Protein AF-A0A3M6QY81-F1 (afdb_monomer)

Radius of gyration: 19.99 Å; Cα contacts (8 Å, |Δi|>4): 205; chains: 1; bounding box: 38×63×54 Å

Foldseek 3Di:
DDDDDDDDDDDDDPDPFDQPVNVVPPPDDDDDDDDDDDDDDDPDPPDVQQFAFQKDWPAKADVVGGLVVDDDPFFQFDKGWIWIWMAGPVRPDIFIWIQIEGEPNNVVVVVVVDPDDPRQQYTYDRTDDSVVSVVVLVVLSVVLSPDRDHNVVSVVSVCNRTPGPPPPDD

Secondary structure (DSSP, 8-state):
-------------S----BTTGGG-TT-----------------------PPPPEEEEEEEETTEETTT---SSTTS-EEEEEEEEEETTSS-EEEEEEEEEEHHHHHHHHHH-S----TTEEEESS--HHHHHHHHHHHHHHHHTS---HHHHHHHHTTTSEETT----

Sequence (170 aa):
MDKCGWRESISTSNIKAKYASDFQSDRFTSKFSNPQPKNRGHHLQRAHGDKMKSLIIESISFGADDLSEFHPEINDNFFVSFDVIISTKDGHMSSFYQATFCTVNWLTSELKNINSLFLSRVIVVDFFDAELIKDEIKSIVNKINSYELSTKESFRSLSKFLTWEFDDLI

Mean predicted aligned error: 14.01 Å

Organism: NCBI:txid1550736

pLDDT: mean 72.16, std 24.23, range [27.83, 96.44]

Nearest PDB structures (foldseek):
  5yfg-assembly1_A  TM=4.139E-01  e=2.959E+00  Homo sapiens
  6ey4-assembly1_A-2  TM=2.899E-01  e=3.813E+00  Flavobacterium johnsoniae
  6u9i-assembly1_A  TM=3.031E-01  e=3.359E+00  Penicillium brevicompactum
  3grd-assembly1_B  TM=2.578E-01  e=8.164E+00  Bacillus cereus ATCC 10987

Structure (mmCIF, N/CA/C/O backbone):
data_AF-A0A3M6QY81-F1
#
_entry.id   AF-A0A3M6QY81-F1
#
loop_
_atom_site.group_PDB
_atom_site.id
_atom_site.type_symbol
_atom_site.label_atom_id
_atom_site.label_alt_id
_atom_site.label_comp_id
_atom_site.label_asym_id
_atom_site.label_entity_id
_atom_site.label_seq_id
_atom_site.pdbx_PDB_ins_code
_atom_site.Cartn_x
_atom_site.Cartn_y
_atom_site.Cartn_z
_atom_site.occupancy
_atom_site.B_iso_or_equiv
_atom_site.auth_seq_id
_atom_site.auth_comp_id
_atom_site.auth_asym_id
_atom_site.auth_atom_id
_atom_site.pdbx_PDB_model_num
ATOM 1 N N . MET A 1 1 ? -5.222 -46.338 0.710 1.00 37.53 1 MET A N 1
ATOM 2 C CA . MET A 1 1 ? -4.088 -45.641 0.063 1.00 37.53 1 MET A CA 1
ATOM 3 C C . MET A 1 1 ? -4.682 -44.520 -0.757 1.00 37.53 1 MET A C 1
ATOM 5 O O . MET A 1 1 ? -5.042 -44.708 -1.913 1.00 37.53 1 MET A O 1
ATOM 9 N N . ASP A 1 2 ? -4.879 -43.400 -0.075 1.00 33.06 2 ASP A N 1
ATOM 10 C CA . ASP A 1 2 ? -5.555 -42.206 -0.557 1.00 33.06 2 ASP A CA 1
ATOM 11 C C . ASP A 1 2 ? -4.628 -41.388 -1.456 1.00 33.06 2 ASP A C 1
ATOM 13 O O . ASP A 1 2 ? -3.477 -41.125 -1.108 1.00 33.06 2 ASP A O 1
ATOM 17 N N . LYS A 1 3 ? -5.134 -40.965 -2.615 1.00 34.06 3 LYS A N 1
ATOM 18 C CA . LYS A 1 3 ? -4.548 -39.873 -3.393 1.00 34.06 3 LYS A CA 1
ATOM 19 C C . LYS A 1 3 ? -5.564 -38.740 -3.414 1.00 34.06 3 LYS A C 1
ATOM 21 O O . LYS A 1 3 ? -6.516 -38.767 -4.188 1.00 34.06 3 LYS A O 1
ATOM 26 N N . CYS A 1 4 ? -5.363 -37.775 -2.520 1.00 31.86 4 CYS A N 1
ATOM 27 C CA . CYS A 1 4 ? -6.083 -36.510 -2.496 1.00 31.86 4 CYS A CA 1
ATOM 28 C C . CYS A 1 4 ? -5.884 -35.780 -3.829 1.00 31.86 4 CYS A C 1
ATOM 30 O O . CYS A 1 4 ? -4.787 -35.314 -4.134 1.00 31.86 4 CYS A O 1
ATOM 32 N N . GLY A 1 5 ? -6.952 -35.692 -4.619 1.00 29.34 5 GLY A N 1
ATOM 33 C CA . GLY A 1 5 ? -7.053 -34.784 -5.751 1.00 29.34 5 GLY A CA 1
ATOM 34 C C . GLY A 1 5 ? -7.557 -33.431 -5.270 1.00 29.34 5 GLY A C 1
ATOM 35 O O . GLY A 1 5 ? -8.757 -33.253 -5.092 1.00 29.34 5 GLY A O 1
ATOM 36 N N . TRP A 1 6 ? -6.650 -32.475 -5.087 1.00 27.83 6 TRP A N 1
ATOM 37 C CA . TRP A 1 6 ? -7.017 -31.065 -5.014 1.00 27.83 6 TRP A CA 1
ATOM 38 C C . TRP A 1 6 ? -7.123 -30.535 -6.447 1.00 27.83 6 TRP A C 1
ATOM 40 O O . TRP A 1 6 ? -6.121 -30.254 -7.101 1.00 27.83 6 TRP A O 1
ATOM 50 N N . ARG A 1 7 ? -8.355 -30.469 -6.964 1.00 32.09 7 ARG A N 1
ATOM 51 C CA . ARG A 1 7 ? -8.721 -29.548 -8.044 1.00 32.09 7 ARG A CA 1
ATOM 52 C C . ARG A 1 7 ? -9.083 -28.229 -7.378 1.00 32.09 7 ARG A C 1
ATOM 54 O O . ARG A 1 7 ? -10.174 -28.116 -6.831 1.00 32.09 7 ARG A O 1
ATOM 61 N N . GLU A 1 8 ? -8.198 -27.245 -7.447 1.00 33.06 8 GLU A N 1
ATOM 62 C CA . GLU A 1 8 ? -8.614 -25.856 -7.288 1.00 33.06 8 GLU A CA 1
ATOM 63 C C . GLU A 1 8 ? -9.012 -25.324 -8.663 1.00 33.06 8 GLU A C 1
ATOM 65 O O . GLU A 1 8 ? -8.239 -25.294 -9.621 1.00 33.06 8 GLU A O 1
ATOM 70 N N . SER A 1 9 ? -10.292 -24.991 -8.759 1.00 28.30 9 SER A N 1
ATOM 71 C CA . SER A 1 9 ? -10.899 -24.196 -9.811 1.00 28.30 9 SER A CA 1
ATOM 72 C C . SER A 1 9 ? -10.141 -22.878 -9.971 1.00 28.30 9 SER A C 1
ATOM 74 O O . SER A 1 9 ? -10.123 -22.052 -9.061 1.00 28.30 9 SER A O 1
ATOM 76 N N . ILE A 1 10 ? -9.538 -22.688 -11.142 1.00 31.41 10 ILE A N 1
ATOM 77 C CA . ILE A 1 10 ? -8.938 -21.426 -11.569 1.00 31.41 10 ILE A CA 1
ATOM 78 C C . ILE A 1 10 ? -10.075 -20.415 -11.746 1.00 31.41 10 ILE A C 1
ATOM 80 O O . ILE A 1 10 ? -10.814 -20.469 -12.727 1.00 31.41 10 ILE A O 1
ATOM 84 N N . SER A 1 11 ? -10.221 -19.515 -10.777 1.00 30.31 11 SER A N 1
ATOM 85 C CA . SER A 1 11 ? -10.906 -18.241 -10.975 1.00 30.31 11 SER A CA 1
ATOM 86 C C . SER A 1 11 ? -9.889 -17.259 -11.547 1.00 30.31 11 SER A C 1
ATOM 88 O O . SER A 1 11 ? -8.843 -17.011 -10.949 1.00 30.31 11 SER A O 1
ATOM 90 N N . THR A 1 12 ? -10.171 -16.744 -12.737 1.00 36.53 12 THR A N 1
ATOM 91 C CA . THR A 1 12 ? -9.401 -15.705 -13.420 1.00 36.53 12 THR A CA 1
ATOM 92 C C . THR A 1 12 ? -9.544 -14.375 -12.680 1.00 36.53 12 THR A C 1
ATOM 94 O O . THR A 1 12 ? -10.549 -13.685 -12.832 1.00 36.53 12 THR A O 1
ATOM 97 N N . SER A 1 13 ? -8.537 -14.002 -11.897 1.00 34.56 13 SER A N 1
ATOM 98 C CA . SER A 1 13 ? -8.347 -12.635 -11.405 1.00 34.56 13 SER A CA 1
ATOM 99 C C . SER A 1 13 ? -6.871 -12.272 -11.568 1.00 34.56 13 SER A C 1
ATOM 101 O O . SER A 1 13 ? -5.999 -12.962 -11.045 1.00 34.56 13 SER A O 1
ATOM 103 N N . ASN A 1 14 ? -6.608 -11.233 -12.363 1.00 37.94 14 ASN A N 1
ATOM 104 C CA . ASN A 1 14 ? -5.323 -10.858 -12.970 1.00 37.94 14 ASN A CA 1
ATOM 105 C C . ASN A 1 14 ? -4.243 -10.328 -12.004 1.00 37.94 14 ASN A C 1
ATOM 107 O O . ASN A 1 14 ? -3.430 -9.508 -12.404 1.00 37.94 14 ASN A O 1
ATOM 111 N N . ILE A 1 15 ? -4.195 -10.765 -10.745 1.00 39.44 15 ILE A N 1
ATOM 112 C CA . ILE A 1 15 ? -3.171 -10.313 -9.796 1.00 39.44 15 ILE A CA 1
ATOM 113 C C . ILE A 1 15 ? -2.682 -11.509 -8.979 1.00 39.44 15 ILE A C 1
ATOM 115 O O . ILE A 1 15 ? -3.424 -12.105 -8.199 1.00 39.44 15 ILE A O 1
ATOM 119 N N . LYS A 1 16 ? -1.403 -11.863 -9.146 1.00 45.34 16 LYS A N 1
ATOM 120 C CA . LYS A 1 16 ? -0.647 -12.586 -8.119 1.00 45.34 16 LYS A CA 1
ATOM 121 C C . LYS A 1 16 ? 0.158 -11.539 -7.364 1.00 45.34 16 LYS A C 1
ATOM 123 O O . LYS A 1 16 ? 1.325 -11.342 -7.683 1.00 45.34 16 LYS A O 1
ATOM 128 N N . ALA A 1 17 ? -0.461 -10.876 -6.390 1.00 43.44 17 ALA A N 1
ATOM 129 C CA . ALA A 1 17 ? 0.279 -10.057 -5.443 1.00 43.44 17 ALA A CA 1
ATOM 130 C C . ALA A 1 17 ? 1.288 -10.987 -4.757 1.00 43.44 17 ALA A C 1
ATOM 132 O O . ALA A 1 17 ? 0.920 -11.916 -4.034 1.00 43.44 17 ALA A O 1
A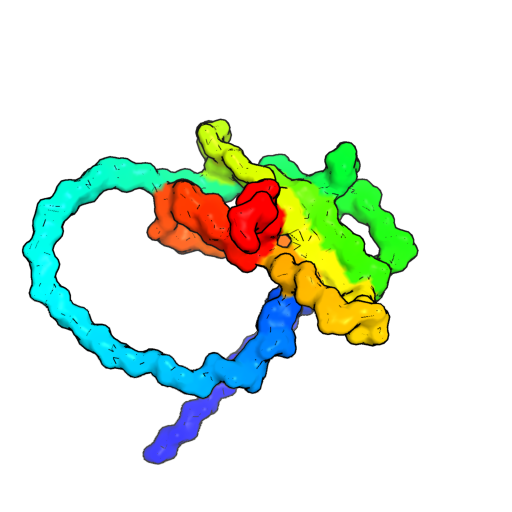TOM 133 N N . LYS A 1 18 ? 2.562 -10.815 -5.097 1.00 51.38 18 LYS A N 1
ATOM 134 C CA . LYS A 1 18 ? 3.683 -11.535 -4.503 1.00 51.38 18 LYS A CA 1
ATOM 135 C C . LYS A 1 18 ? 4.571 -10.490 -3.864 1.00 51.38 18 LYS A C 1
ATOM 137 O O . LYS A 1 18 ? 5.007 -9.562 -4.545 1.00 51.38 18 LYS A O 1
ATOM 142 N N . TYR A 1 19 ? 4.845 -10.643 -2.576 1.00 52.38 19 TYR A N 1
ATOM 143 C CA . TYR A 1 19 ? 5.823 -9.791 -1.917 1.00 52.38 19 TYR A CA 1
ATOM 144 C C . TYR A 1 19 ? 7.209 -10.144 -2.457 1.00 52.38 19 TYR A C 1
ATOM 146 O O . TYR A 1 19 ? 7.515 -11.318 -2.680 1.00 52.38 19 TYR A O 1
ATOM 154 N N . ALA A 1 20 ? 8.074 -9.148 -2.653 1.00 51.12 20 ALA A N 1
ATOM 155 C CA . ALA A 1 20 ? 9.450 -9.399 -3.091 1.00 51.12 20 ALA A CA 1
ATOM 156 C C . ALA A 1 20 ? 10.205 -10.360 -2.141 1.00 51.12 20 ALA A C 1
ATOM 158 O O . ALA A 1 20 ? 11.050 -11.138 -2.584 1.00 51.12 20 ALA A O 1
ATOM 159 N N . SER A 1 21 ? 9.840 -10.385 -0.851 1.00 45.94 21 SER A N 1
ATOM 160 C CA . SER A 1 21 ? 10.337 -11.359 0.130 1.00 45.94 21 SER A CA 1
ATOM 161 C C . SER A 1 21 ? 9.964 -12.808 -0.197 1.00 45.94 21 SER A C 1
ATOM 163 O O . SER A 1 21 ? 10.744 -13.721 0.075 1.00 45.94 21 SER A O 1
ATOM 165 N N . ASP A 1 22 ? 8.801 -13.041 -0.807 1.00 43.12 22 ASP A N 1
ATOM 166 C CA . ASP A 1 22 ? 8.317 -14.390 -1.115 1.00 43.12 22 ASP A CA 1
ATOM 167 C C . ASP A 1 22 ? 9.120 -15.022 -2.257 1.00 43.12 22 ASP A C 1
ATOM 169 O O . ASP A 1 22 ? 9.316 -16.238 -2.268 1.00 43.12 22 ASP A O 1
ATOM 173 N N . PHE A 1 23 ? 9.675 -14.205 -3.161 1.00 43.53 23 PHE A N 1
ATOM 174 C CA . PHE A 1 23 ? 10.591 -14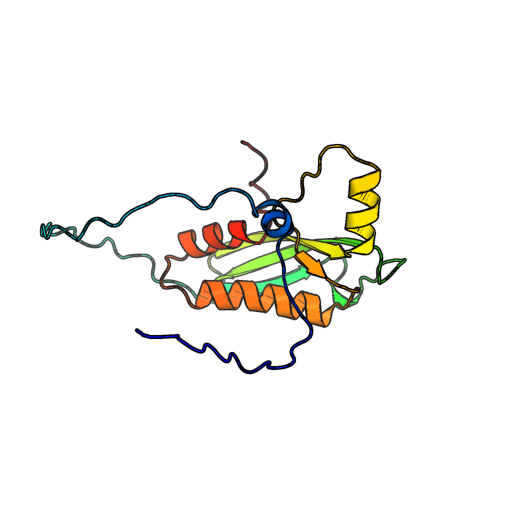.655 -4.217 1.00 43.53 23 PHE A CA 1
ATOM 175 C C . PHE A 1 23 ? 11.935 -15.174 -3.681 1.00 43.53 23 PHE A C 1
ATOM 177 O O . PHE A 1 23 ? 12.632 -15.892 -4.396 1.00 43.53 23 PHE A O 1
ATOM 184 N N . GLN A 1 24 ? 12.297 -14.860 -2.433 1.00 38.91 24 GLN A N 1
ATOM 185 C CA . GLN A 1 24 ? 13.541 -15.328 -1.811 1.00 38.91 24 GLN A CA 1
ATOM 186 C C . GLN A 1 24 ? 13.360 -16.581 -0.930 1.00 38.91 24 GLN A C 1
ATOM 188 O O . GLN A 1 24 ? 14.348 -17.127 -0.437 1.00 38.91 24 GLN A O 1
ATOM 193 N N . SER A 1 25 ? 12.128 -17.065 -0.721 1.00 37.41 25 SER A N 1
ATOM 194 C CA . SER A 1 25 ? 11.817 -17.991 0.385 1.00 37.41 25 SER A CA 1
ATOM 195 C C . SER A 1 25 ? 11.842 -19.502 0.081 1.00 37.41 25 SER A C 1
ATOM 197 O O . SER A 1 25 ? 11.623 -20.299 0.994 1.00 37.41 25 SER A O 1
ATOM 199 N N . ASP A 1 26 ? 12.231 -19.945 -1.120 1.00 35.56 26 ASP A N 1
ATOM 200 C CA . ASP A 1 26 ? 12.273 -21.376 -1.508 1.00 35.56 26 ASP A CA 1
ATOM 201 C C . ASP A 1 26 ? 13.343 -22.242 -0.781 1.00 35.56 26 ASP A C 1
ATOM 203 O O . ASP A 1 26 ? 13.713 -23.323 -1.244 1.00 35.56 26 ASP A O 1
ATOM 207 N N . ARG A 1 27 ? 13.871 -21.820 0.380 1.00 34.47 27 ARG A N 1
ATOM 208 C CA . ARG A 1 27 ? 14.932 -22.554 1.103 1.00 34.47 27 ARG A CA 1
ATOM 209 C C . ARG A 1 27 ? 14.773 -22.780 2.604 1.00 34.47 27 ARG A C 1
ATOM 211 O O . ARG A 1 27 ? 15.714 -23.293 3.203 1.00 34.47 27 ARG A O 1
ATOM 218 N N . PHE A 1 28 ? 13.624 -22.522 3.228 1.00 33.34 28 PHE A N 1
ATOM 219 C CA . PHE A 1 28 ? 13.458 -22.855 4.654 1.00 33.34 28 PHE A CA 1
ATOM 220 C C . PHE A 1 28 ? 12.074 -23.420 4.999 1.00 33.34 28 PHE A C 1
ATOM 222 O O . PHE A 1 28 ? 11.263 -22.791 5.667 1.00 33.34 28 PHE A O 1
ATOM 229 N N . THR A 1 29 ? 11.833 -24.681 4.632 1.00 35.81 29 THR A N 1
ATOM 230 C CA . THR A 1 29 ? 10.801 -25.505 5.282 1.00 35.81 29 THR A CA 1
ATOM 231 C C . THR A 1 29 ? 11.456 -26.676 5.997 1.00 35.81 29 THR A C 1
ATOM 233 O O . THR A 1 29 ? 11.757 -27.705 5.396 1.00 35.81 29 THR A O 1
ATOM 236 N N . SER A 1 30 ? 11.678 -26.546 7.303 1.00 32.50 30 SER A N 1
ATOM 237 C CA . SER A 1 30 ? 11.905 -27.704 8.165 1.00 32.50 30 SER A CA 1
ATOM 238 C C . SER A 1 30 ? 11.721 -27.321 9.631 1.00 32.50 30 SER A C 1
ATOM 240 O O . SER A 1 30 ? 12.569 -26.644 10.205 1.00 32.50 30 SER A O 1
ATOM 242 N N . LYS A 1 31 ? 10.676 -27.918 10.219 1.00 36.62 31 LYS A N 1
ATOM 243 C CA . LYS A 1 31 ? 10.441 -28.158 11.651 1.00 36.62 31 LYS A CA 1
ATOM 244 C C . LYS A 1 31 ? 9.902 -26.979 12.449 1.00 36.62 31 LYS A C 1
ATOM 246 O O . LYS A 1 31 ? 10.681 -26.208 12.972 1.00 36.62 31 LYS A O 1
ATOM 251 N N . PHE A 1 32 ? 8.598 -27.007 12.721 1.00 31.75 32 PHE A N 1
ATOM 252 C CA . PHE A 1 32 ? 8.125 -26.947 14.105 1.00 31.75 32 PHE A CA 1
ATOM 253 C C . PHE A 1 32 ? 6.901 -27.853 14.272 1.00 31.75 32 PHE A C 1
ATOM 255 O O . PHE A 1 32 ? 5.845 -27.657 13.681 1.00 31.75 32 PHE A O 1
ATOM 262 N N . SER A 1 33 ? 7.109 -28.910 15.047 1.00 33.06 33 SER A N 1
ATOM 263 C CA . SER A 1 33 ? 6.116 -29.861 15.529 1.00 33.06 33 SER A CA 1
ATOM 264 C C . SER A 1 33 ? 5.263 -29.248 16.645 1.00 33.06 33 SER A C 1
ATOM 266 O O . SER A 1 33 ? 5.795 -28.616 17.556 1.00 33.06 33 SER A O 1
ATOM 268 N N . ASN A 1 34 ? 3.952 -29.497 16.583 1.00 35.09 34 ASN A N 1
ATOM 269 C CA . ASN A 1 34 ? 2.946 -29.195 17.609 1.00 35.09 34 ASN A CA 1
ATOM 270 C C . ASN A 1 34 ? 3.352 -29.635 19.028 1.00 35.09 34 ASN A C 1
ATOM 272 O O . ASN A 1 34 ? 3.794 -30.773 19.208 1.00 35.09 34 ASN A O 1
ATOM 276 N N . PRO A 1 35 ? 2.978 -28.846 20.049 1.00 33.72 35 PRO A N 1
ATOM 277 C CA . PRO A 1 35 ? 2.528 -29.402 21.318 1.00 33.72 35 PRO A CA 1
ATOM 278 C C . PRO A 1 35 ? 1.065 -29.032 21.618 1.00 33.72 35 PRO A C 1
ATOM 280 O O . PRO A 1 35 ? 0.631 -27.897 21.447 1.00 33.72 35 PRO A O 1
ATOM 283 N N . GLN A 1 36 ? 0.315 -30.026 22.099 1.00 36.88 36 GLN A N 1
ATOM 284 C CA . GLN A 1 36 ? -1.066 -29.919 22.580 1.00 36.88 36 GLN A CA 1
ATOM 285 C C . GLN A 1 36 ? -1.239 -28.977 23.793 1.00 36.88 36 GLN A C 1
ATOM 287 O O . GLN A 1 36 ? -0.283 -28.761 24.545 1.00 36.88 36 GLN A O 1
ATOM 292 N N . PRO A 1 37 ? -2.459 -28.453 24.041 1.00 36.78 37 PRO A N 1
ATOM 293 C CA . PRO A 1 37 ? -2.691 -27.423 25.047 1.00 36.78 37 PRO A CA 1
ATOM 294 C C . PRO A 1 37 ? -2.776 -28.008 26.465 1.00 36.78 37 PRO A C 1
ATOM 296 O O . PRO A 1 37 ? -3.526 -28.947 26.729 1.00 36.78 37 PRO A O 1
ATOM 299 N N . LYS A 1 38 ? -2.047 -27.407 27.414 1.00 35.69 38 LYS A N 1
ATOM 300 C CA . LYS A 1 38 ? -2.251 -27.627 28.853 1.00 35.69 38 LYS A CA 1
ATOM 301 C C . LYS A 1 38 ? -3.200 -26.562 29.404 1.00 35.69 38 LYS A C 1
ATOM 303 O O . LYS A 1 38 ? -2.845 -25.391 29.489 1.00 35.69 38 LYS A O 1
ATOM 308 N N . ASN A 1 39 ? -4.380 -27.007 29.829 1.00 45.03 39 ASN A N 1
ATOM 309 C CA . ASN A 1 39 ? -5.320 -26.250 30.654 1.00 45.03 39 ASN A CA 1
ATOM 310 C C . ASN A 1 39 ? -4.660 -25.799 31.967 1.00 45.03 39 ASN A C 1
ATOM 312 O O . ASN A 1 39 ? -4.324 -26.639 32.803 1.00 45.03 39 ASN A O 1
ATOM 316 N N . ARG A 1 40 ? -4.558 -24.484 32.189 1.00 39.25 40 ARG A N 1
ATOM 317 C CA . ARG A 1 40 ? -4.517 -23.883 33.532 1.00 39.25 40 ARG A CA 1
ATOM 318 C C . ARG A 1 40 ? -5.306 -22.582 33.525 1.00 39.25 40 ARG A C 1
ATOM 320 O O . ARG A 1 40 ? -4.916 -21.610 32.888 1.00 39.25 40 ARG A O 1
ATOM 327 N N . GLY A 1 41 ? -6.427 -22.600 34.240 1.00 44.56 41 GLY A N 1
ATOM 328 C CA . GLY A 1 41 ? -7.200 -21.411 34.546 1.00 44.56 41 GLY A CA 1
ATOM 329 C C . GLY A 1 41 ? -6.391 -20.479 35.439 1.00 44.56 41 GLY A C 1
ATOM 330 O O . GLY A 1 41 ? -6.010 -20.847 36.545 1.00 44.56 41 GLY A O 1
ATOM 331 N N . HIS A 1 42 ? -6.169 -19.264 34.952 1.00 37.47 42 HIS A N 1
ATOM 332 C CA . HIS A 1 42 ? -5.895 -18.108 35.785 1.00 37.47 42 HIS A CA 1
ATOM 333 C C . HIS A 1 42 ? -6.868 -17.011 35.376 1.00 37.47 42 HIS A C 1
ATOM 335 O O . HIS A 1 42 ? -6.952 -16.609 34.216 1.00 37.47 42 HIS A O 1
ATOM 341 N N . HIS A 1 43 ? -7.642 -16.582 36.364 1.00 45.00 43 HIS A N 1
ATOM 342 C CA . HIS A 1 43 ? -8.576 -15.478 36.309 1.00 45.00 43 HIS A CA 1
ATOM 343 C C . HIS A 1 43 ? -7.769 -14.177 36.191 1.00 45.00 43 HIS A C 1
ATOM 345 O O . HIS A 1 43 ? -7.460 -13.525 37.182 1.00 45.00 43 HIS A O 1
ATOM 351 N N . LEU A 1 44 ? -7.351 -13.842 34.970 1.00 43.50 44 LEU A N 1
ATOM 352 C CA . LEU A 1 44 ? -6.897 -12.501 34.634 1.00 43.50 44 LEU A CA 1
ATOM 353 C C . LEU A 1 44 ? -8.144 -11.708 34.267 1.00 43.50 44 LEU A C 1
ATOM 355 O O . LEU A 1 44 ? -8.800 -11.991 33.263 1.00 43.50 44 LEU A O 1
ATOM 359 N N . GLN A 1 45 ? -8.481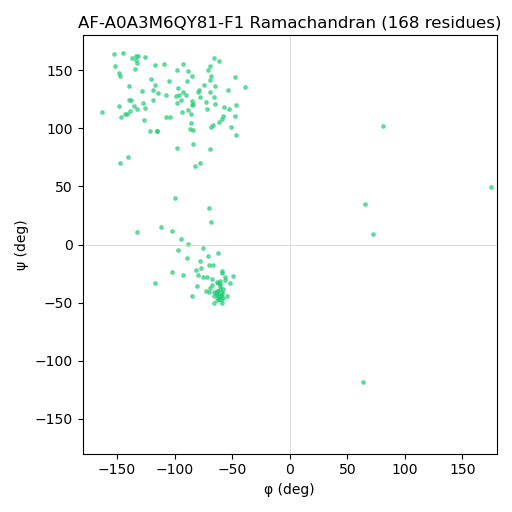 -10.738 35.115 1.00 37.78 45 GLN A N 1
ATOM 360 C CA . GLN A 1 45 ? -9.371 -9.649 34.745 1.00 37.78 45 GLN A CA 1
ATOM 361 C C . GLN A 1 45 ? -8.873 -9.115 33.402 1.00 37.78 45 GLN A C 1
ATOM 363 O O . GLN A 1 45 ? -7.771 -8.574 33.312 1.00 37.78 45 GLN A O 1
ATOM 368 N N . ARG A 1 46 ? -9.648 -9.340 32.336 1.00 41.97 46 ARG A N 1
ATOM 369 C CA . ARG A 1 46 ? -9.405 -8.672 31.064 1.00 41.97 46 ARG A CA 1
ATOM 370 C C . ARG A 1 46 ? -9.568 -7.190 31.373 1.00 41.97 46 ARG A C 1
ATOM 372 O O . ARG A 1 46 ? -10.691 -6.733 31.584 1.00 41.97 46 ARG A O 1
ATOM 379 N N . ALA A 1 47 ? -8.445 -6.469 31.443 1.00 46.00 47 ALA A N 1
ATOM 380 C CA . ALA A 1 47 ? -8.424 -5.029 31.230 1.00 46.00 47 ALA A CA 1
ATOM 381 C C . ALA A 1 47 ? -9.402 -4.744 30.091 1.00 46.00 47 ALA A C 1
ATOM 383 O O . ALA A 1 47 ? -9.425 -5.540 29.150 1.00 46.00 47 ALA A O 1
ATOM 384 N N . HIS A 1 48 ? -10.246 -3.714 30.216 1.00 43.50 48 HIS A N 1
ATOM 385 C CA . HIS A 1 48 ? -11.130 -3.261 29.142 1.00 43.50 48 HIS A CA 1
ATOM 386 C C . HIS A 1 48 ? -10.308 -3.178 27.858 1.00 43.50 48 HIS A C 1
ATOM 388 O O . HIS A 1 48 ? -9.555 -2.233 27.645 1.00 43.50 48 HIS A O 1
ATOM 394 N N . GLY A 1 49 ? -10.355 -4.267 27.093 1.00 51.19 49 GLY A N 1
ATOM 395 C CA . GLY A 1 49 ? -9.501 -4.473 25.949 1.00 51.19 49 GLY A CA 1
ATOM 396 C C . GLY A 1 49 ? -10.033 -3.506 24.938 1.00 51.19 49 GLY A C 1
ATOM 397 O O . GLY A 1 49 ? -11.215 -3.597 24.608 1.00 51.19 49 GLY A O 1
ATOM 398 N N . ASP A 1 50 ? -9.196 -2.550 24.560 1.00 65.50 50 ASP A N 1
ATOM 399 C CA . ASP A 1 50 ? -9.526 -1.519 23.597 1.00 65.50 50 ASP A CA 1
ATOM 400 C C . ASP A 1 50 ? -10.099 -2.224 22.367 1.00 65.50 50 ASP A C 1
ATOM 402 O O . ASP A 1 50 ? -9.390 -2.928 21.638 1.00 65.50 50 ASP A O 1
ATOM 406 N N . LYS A 1 51 ? -11.431 -2.197 22.257 1.00 67.25 51 LYS A N 1
ATOM 407 C CA . LYS A 1 51 ? -12.148 -3.018 21.290 1.00 67.25 51 LYS A CA 1
ATOM 408 C C . LYS A 1 51 ? -11.726 -2.515 19.923 1.00 67.25 51 LYS A C 1
ATOM 410 O O . LYS A 1 51 ? -11.646 -1.304 19.725 1.00 67.25 51 LYS A O 1
ATOM 415 N N . MET A 1 52 ? -11.451 -3.442 19.010 1.00 70.56 52 MET A N 1
ATOM 416 C CA . MET A 1 52 ? -11.030 -3.104 17.660 1.00 70.56 52 MET A CA 1
ATOM 417 C C . MET A 1 52 ? -11.923 -2.014 17.072 1.00 70.56 52 MET A C 1
ATOM 419 O O . MET A 1 52 ? -13.139 -2.190 16.938 1.00 70.56 52 MET A O 1
ATOM 423 N N . LYS A 1 53 ? -11.307 -0.892 16.717 1.00 80.94 53 LYS A N 1
ATOM 424 C CA . LYS A 1 53 ? -11.948 0.133 15.907 1.00 80.94 53 LYS A CA 1
ATOM 425 C C . LYS A 1 53 ? -11.651 -0.191 14.450 1.00 80.94 53 LYS A C 1
ATOM 427 O O . LYS A 1 53 ? -10.498 -0.410 14.096 1.00 80.94 53 LYS A O 1
ATOM 432 N N . SER A 1 54 ? -12.693 -0.233 13.622 1.00 91.00 54 SER A N 1
ATOM 433 C CA . SER A 1 54 ? -12.541 -0.421 12.175 1.00 91.00 54 SER A CA 1
ATOM 434 C C . SER A 1 54 ? -11.581 0.627 11.626 1.00 91.00 54 SER A C 1
ATOM 436 O O . SER A 1 54 ? -11.740 1.806 11.936 1.00 91.00 54 SER A O 1
ATOM 438 N N . LEU A 1 55 ? -10.629 0.208 10.803 1.00 95.50 55 LEU A N 1
ATOM 439 C CA . LEU A 1 55 ? -9.709 1.098 10.108 1.00 95.50 55 LEU A CA 1
ATOM 440 C C . LEU A 1 55 ? -10.291 1.540 8.763 1.00 95.50 55 LEU A C 1
ATOM 442 O O . LEU A 1 55 ? -11.040 0.786 8.133 1.00 95.50 55 LEU A O 1
ATOM 446 N N . ILE A 1 56 ? -9.936 2.745 8.334 1.00 96.12 56 ILE A N 1
ATOM 447 C CA . ILE A 1 56 ? -10.270 3.340 7.040 1.00 96.12 56 ILE A CA 1
ATOM 448 C C . ILE A 1 56 ? -9.025 3.995 6.441 1.00 96.12 56 ILE A C 1
ATOM 450 O O . ILE A 1 56 ? -8.148 4.449 7.173 1.00 96.12 56 ILE A O 1
ATOM 454 N N . ILE A 1 57 ? -8.958 4.042 5.114 1.00 96.44 57 ILE A N 1
ATOM 455 C CA . ILE A 1 57 ? -7.950 4.825 4.394 1.00 96.44 57 ILE A CA 1
ATOM 456 C C . ILE A 1 57 ? -8.482 6.253 4.299 1.00 96.44 57 ILE A C 1
ATOM 458 O O . ILE A 1 57 ? -9.571 6.455 3.762 1.00 96.44 57 ILE A O 1
ATOM 462 N N . GLU A 1 58 ? -7.742 7.216 4.837 1.00 94.69 58 GLU A N 1
ATOM 463 C CA . GLU A 1 58 ? -8.083 8.638 4.736 1.00 94.69 58 GLU A CA 1
ATOM 464 C C . GLU A 1 58 ? -7.566 9.244 3.435 1.00 94.69 58 GLU A C 1
ATOM 466 O O . GLU A 1 58 ? -8.304 9.954 2.755 1.00 94.69 58 GLU A O 1
ATOM 471 N N . SER A 1 59 ? -6.322 8.934 3.067 1.00 94.06 59 SER A N 1
ATOM 472 C CA . SER A 1 59 ? -5.705 9.433 1.840 1.00 94.06 59 SER A CA 1
ATOM 473 C C . SER A 1 59 ? -4.657 8.468 1.293 1.00 94.06 59 SER A C 1
ATOM 475 O O . SER A 1 59 ? -4.059 7.684 2.036 1.00 94.06 59 SER A O 1
ATOM 477 N N . ILE A 1 60 ? -4.454 8.547 -0.024 1.00 94.44 60 ILE A N 1
ATOM 478 C CA . ILE A 1 60 ? -3.322 7.954 -0.738 1.00 94.44 60 ILE A CA 1
ATOM 479 C C . ILE A 1 60 ? -2.770 9.037 -1.668 1.00 94.44 60 ILE A C 1
ATOM 481 O O . ILE A 1 60 ? -3.484 9.481 -2.566 1.00 94.44 60 ILE A O 1
ATOM 485 N N . SER A 1 61 ? -1.531 9.465 -1.456 1.00 92.50 61 SER A N 1
ATOM 486 C CA . SER A 1 61 ? -0.934 10.596 -2.176 1.00 92.50 61 SER A CA 1
ATOM 487 C C . SER A 1 61 ? 0.504 10.322 -2.603 1.00 92.50 61 SER A C 1
ATOM 489 O O . SER A 1 61 ? 1.180 9.442 -2.069 1.00 92.50 61 SER A O 1
ATOM 491 N N . PHE A 1 62 ? 0.981 11.092 -3.576 1.00 86.25 62 PHE A N 1
ATOM 492 C CA . PHE A 1 62 ? 2.380 11.147 -3.981 1.00 86.25 62 PHE A CA 1
ATOM 493 C C . PHE A 1 62 ? 2.882 12.584 -3.826 1.00 86.25 62 PHE A C 1
ATOM 495 O O . PHE A 1 62 ? 2.640 13.437 -4.679 1.00 86.25 62 PHE A O 1
ATOM 502 N N . GLY A 1 63 ? 3.550 12.886 -2.710 1.00 80.81 63 GLY A N 1
ATOM 503 C CA . GLY A 1 63 ? 3.892 14.270 -2.385 1.00 80.81 63 GLY A CA 1
ATOM 504 C C . GLY A 1 63 ? 2.632 15.116 -2.176 1.00 80.81 63 GLY A C 1
ATOM 505 O O . GLY A 1 63 ? 1.860 14.850 -1.259 1.00 80.81 63 GLY A O 1
ATOM 506 N N . ALA A 1 64 ? 2.437 16.145 -3.005 1.00 75.94 64 ALA A N 1
ATOM 507 C CA . ALA A 1 64 ? 1.254 17.010 -2.939 1.00 75.94 64 ALA A CA 1
ATOM 508 C C . ALA A 1 64 ? 0.072 16.508 -3.790 1.00 75.94 64 ALA A C 1
ATOM 510 O O . ALA A 1 64 ? -1.032 17.032 -3.639 1.00 75.94 64 ALA A O 1
ATOM 511 N N . ASP A 1 65 ? 0.300 15.515 -4.652 1.00 81.94 65 ASP A N 1
ATOM 512 C CA . ASP A 1 65 ? -0.664 15.082 -5.662 1.00 81.94 65 ASP A CA 1
ATOM 513 C C . ASP A 1 65 ? -1.456 13.854 -5.185 1.00 81.94 65 ASP A C 1
ATOM 515 O O . ASP A 1 65 ? -0.959 13.017 -4.418 1.00 81.94 65 ASP A O 1
ATOM 519 N N . ASP A 1 66 ? -2.698 13.719 -5.654 1.00 85.75 66 ASP A N 1
ATOM 520 C CA . ASP A 1 66 ? -3.479 12.493 -5.457 1.00 85.75 66 ASP A CA 1
ATOM 521 C C . ASP A 1 66 ? -2.904 11.355 -6.315 1.00 85.75 66 ASP A C 1
ATOM 523 O O . ASP A 1 66 ? -2.387 11.568 -7.414 1.00 85.75 66 ASP A O 1
ATOM 527 N N . LEU A 1 67 ? -3.045 10.112 -5.851 1.00 85.00 67 LEU A N 1
ATOM 528 C CA . LEU A 1 67 ? -2.631 8.930 -6.614 1.00 85.00 67 LEU A CA 1
ATOM 529 C C . LEU A 1 67 ? -3.201 8.892 -8.047 1.00 85.00 67 LEU A C 1
ATOM 531 O O . LEU A 1 67 ? -2.547 8.375 -8.946 1.00 85.00 67 LEU A O 1
ATOM 535 N N . SER A 1 68 ? -4.415 9.405 -8.266 1.00 85.12 68 SER A N 1
ATOM 536 C CA . SER A 1 68 ? -5.043 9.453 -9.596 1.00 85.12 68 SER A CA 1
ATOM 537 C C . SER A 1 68 ? -4.393 10.442 -10.564 1.00 85.12 68 SER A C 1
ATOM 539 O O . SER A 1 68 ? -4.604 10.334 -11.771 1.00 85.12 68 SER A O 1
ATOM 541 N N . GLU A 1 69 ? -3.604 11.385 -10.057 1.00 87.44 69 GLU A N 1
ATOM 542 C CA . GLU A 1 69 ? -2.904 12.383 -10.864 1.00 87.44 69 GLU A CA 1
ATOM 543 C C . GLU A 1 69 ? -1.492 11.909 -11.234 1.00 87.44 69 GLU A C 1
ATOM 545 O O . GLU A 1 69 ? -0.963 12.267 -12.291 1.00 87.44 69 GLU A O 1
ATOM 550 N N . PHE A 1 70 ? -0.906 11.027 -10.420 1.00 88.00 70 PHE A N 1
ATOM 551 C CA . PHE A 1 70 ? 0.406 10.452 -10.679 1.00 88.00 70 PHE A CA 1
ATOM 552 C C . PHE A 1 70 ? 0.390 9.487 -11.870 1.00 88.00 70 PHE A C 1
ATOM 554 O O . PHE A 1 70 ? -0.408 8.554 -11.936 1.00 88.00 70 PHE A O 1
ATOM 561 N N . HIS A 1 71 ? 1.346 9.675 -12.779 1.00 88.56 71 HIS A N 1
ATOM 562 C CA . HIS A 1 71 ? 1.621 8.762 -13.883 1.00 88.56 71 HIS A CA 1
ATOM 563 C C . HIS A 1 71 ? 3.140 8.611 -14.030 1.00 88.56 71 HIS A C 1
ATOM 565 O O . HIS A 1 71 ? 3.831 9.623 -14.190 1.00 88.56 71 HIS A O 1
ATOM 571 N N . PRO A 1 72 ? 3.691 7.387 -13.980 1.00 90.19 72 PRO A N 1
ATOM 572 C CA . PRO A 1 72 ? 5.110 7.193 -14.227 1.00 90.19 72 PRO A CA 1
ATOM 573 C C . PRO A 1 72 ? 5.434 7.454 -15.703 1.00 90.19 72 PRO A C 1
ATOM 575 O O . PRO A 1 72 ? 4.602 7.262 -16.586 1.00 90.19 72 PRO A O 1
ATOM 578 N N . GLU A 1 73 ? 6.679 7.839 -15.982 1.00 90.44 73 GLU A N 1
ATOM 579 C CA . GLU A 1 73 ? 7.150 8.055 -17.357 1.00 90.44 73 GLU A CA 1
ATOM 580 C C . GLU A 1 73 ? 7.061 6.772 -18.204 1.00 90.44 73 GLU A C 1
ATOM 582 O O . GLU A 1 73 ? 6.735 6.822 -19.390 1.00 90.44 73 GLU A O 1
ATOM 587 N N . ILE A 1 74 ? 7.312 5.612 -17.581 1.00 91.94 74 ILE A N 1
ATOM 588 C CA . ILE A 1 74 ? 7.226 4.292 -18.211 1.00 91.94 74 ILE A CA 1
ATOM 589 C C . ILE A 1 74 ? 6.307 3.391 -17.374 1.00 91.94 74 ILE A C 1
ATOM 591 O O . ILE A 1 74 ? 6.681 2.919 -16.299 1.00 91.94 74 ILE A O 1
ATOM 595 N N . ASN A 1 75 ? 5.100 3.130 -17.881 1.00 89.69 75 ASN A N 1
ATOM 596 C CA . ASN A 1 75 ? 4.049 2.399 -17.158 1.00 89.69 75 ASN A CA 1
ATOM 597 C C . ASN A 1 75 ? 4.416 0.963 -16.763 1.00 89.69 75 ASN A C 1
ATOM 599 O O . ASN A 1 75 ? 3.930 0.479 -15.745 1.00 89.69 75 ASN A O 1
ATOM 603 N N . ASP A 1 76 ? 5.236 0.268 -17.546 1.00 92.19 76 ASP A N 1
ATOM 604 C CA . ASP A 1 76 ? 5.657 -1.113 -17.291 1.00 92.19 76 ASP A CA 1
ATOM 605 C C . ASP A 1 76 ? 7.080 -1.203 -16.716 1.00 92.19 76 ASP A C 1
ATOM 607 O O . ASP A 1 76 ? 7.640 -2.295 -16.647 1.00 92.19 76 ASP A O 1
ATOM 611 N N . ASN A 1 77 ? 7.673 -0.077 -16.302 1.00 93.00 77 ASN A N 1
ATOM 612 C CA . ASN A 1 77 ? 9.012 -0.022 -15.723 1.00 93.00 77 ASN A CA 1
ATOM 613 C C . ASN A 1 77 ? 9.141 1.096 -14.673 1.00 93.00 77 ASN A C 1
ATOM 615 O O . ASN A 1 77 ? 9.826 2.096 -14.892 1.00 93.00 77 ASN A O 1
ATOM 619 N N . PHE A 1 78 ? 8.484 0.931 -13.523 1.00 92.69 78 PHE A N 1
ATOM 620 C CA . PHE A 1 78 ? 8.535 1.901 -12.425 1.00 92.69 78 PHE A CA 1
ATOM 621 C C . PHE A 1 78 ? 8.809 1.271 -11.053 1.00 92.69 78 PHE A C 1
ATOM 623 O O . PHE A 1 78 ? 8.602 0.070 -10.842 1.00 92.69 78 PHE A O 1
ATOM 630 N N . PHE A 1 79 ? 9.226 2.138 -10.127 1.00 91.06 79 PHE A N 1
ATOM 631 C CA . PHE A 1 79 ? 9.275 1.947 -8.680 1.00 91.06 79 PHE A CA 1
ATOM 632 C C . PHE A 1 79 ? 8.824 3.251 -8.022 1.00 91.06 79 PHE A C 1
ATOM 634 O O . PHE A 1 79 ? 9.375 4.310 -8.319 1.00 91.06 79 PHE A O 1
ATOM 641 N N . VAL A 1 80 ? 7.804 3.189 -7.172 1.00 90.56 80 VAL A N 1
ATOM 642 C CA . VAL A 1 80 ? 7.175 4.370 -6.567 1.00 90.56 80 VAL A CA 1
ATOM 643 C C . VAL A 1 80 ? 6.667 4.037 -5.167 1.00 90.56 80 VAL A C 1
ATOM 645 O O . VAL A 1 80 ? 6.192 2.929 -4.925 1.00 90.56 80 VAL A O 1
ATOM 648 N N . SER A 1 81 ? 6.750 4.999 -4.252 1.00 91.25 81 SER A N 1
ATOM 649 C CA . SER A 1 81 ? 6.149 4.916 -2.919 1.00 91.25 81 SER A CA 1
ATOM 650 C C . SER A 1 81 ? 5.048 5.957 -2.789 1.00 91.25 81 SER A C 1
ATOM 652 O O . SER A 1 81 ? 5.284 7.123 -3.093 1.00 91.25 81 SER A O 1
ATOM 654 N N . PHE A 1 82 ? 3.875 5.537 -2.322 1.00 92.94 82 PHE A N 1
ATOM 655 C CA . PHE A 1 82 ? 2.756 6.420 -2.005 1.00 92.94 82 PHE A CA 1
ATOM 656 C C . PHE A 1 82 ? 2.608 6.582 -0.503 1.00 92.94 82 PHE A C 1
ATOM 658 O O . PHE A 1 82 ? 2.725 5.609 0.244 1.00 92.94 82 PHE A O 1
ATOM 665 N N . ASP A 1 83 ? 2.287 7.795 -0.088 1.00 93.75 83 ASP A N 1
ATOM 666 C CA . ASP A 1 83 ? 1.940 8.129 1.280 1.00 93.75 83 ASP A CA 1
ATOM 667 C C . ASP A 1 83 ? 0.500 7.684 1.541 1.00 93.75 83 ASP A C 1
ATOM 669 O O . ASP A 1 83 ? -0.417 8.022 0.791 1.00 93.75 83 ASP A O 1
ATOM 673 N N . VAL A 1 84 ? 0.294 6.898 2.593 1.00 94.88 84 VAL A N 1
ATOM 674 C CA . VAL A 1 84 ? -1.002 6.328 2.960 1.00 94.88 84 VAL A CA 1
ATOM 675 C C . VAL A 1 84 ? -1.308 6.688 4.403 1.00 94.88 84 VAL A C 1
ATOM 677 O O . VAL A 1 84 ? -0.623 6.243 5.327 1.00 94.88 84 VAL A O 1
ATOM 680 N N . ILE A 1 85 ? -2.380 7.449 4.608 1.00 94.75 85 ILE A N 1
ATOM 681 C CA . ILE A 1 85 ? -2.887 7.754 5.946 1.00 94.75 85 ILE A CA 1
ATOM 682 C C . ILE A 1 85 ? -4.033 6.796 6.254 1.00 94.75 85 ILE A C 1
ATOM 684 O O . ILE A 1 85 ? -5.026 6.723 5.524 1.00 94.75 85 ILE A O 1
ATOM 688 N N . ILE A 1 86 ? -3.885 6.040 7.340 1.00 95.56 86 ILE A N 1
ATOM 689 C CA . ILE A 1 86 ? -4.889 5.088 7.817 1.00 95.56 86 ILE A CA 1
ATOM 690 C C . ILE A 1 86 ? -5.325 5.512 9.209 1.00 95.56 86 ILE A C 1
ATOM 692 O O . ILE A 1 86 ? -4.488 5.730 10.085 1.00 95.56 86 ILE A O 1
ATOM 696 N N . SER A 1 87 ? -6.634 5.541 9.433 1.00 95.50 87 SER A N 1
ATOM 697 C CA . SER A 1 87 ? -7.215 5.965 10.703 1.00 95.50 87 SER A CA 1
ATOM 698 C C . SER A 1 87 ? -8.294 5.028 11.193 1.00 95.50 87 SER A C 1
ATOM 700 O O . SER A 1 87 ? -8.857 4.230 10.445 1.00 95.50 87 SER A O 1
ATOM 702 N N . THR A 1 88 ? -8.618 5.128 12.475 1.00 94.75 88 THR A N 1
ATOM 703 C CA . THR A 1 88 ? -9.832 4.527 13.006 1.00 94.75 88 THR A CA 1
ATOM 704 C C . THR A 1 88 ? -11.050 5.262 12.458 1.00 94.75 88 THR A C 1
ATOM 706 O O . THR A 1 88 ? -11.045 6.476 12.291 1.00 94.75 88 THR A O 1
ATOM 709 N N . LYS A 1 89 ? -12.139 4.535 12.208 1.00 92.38 89 LYS A N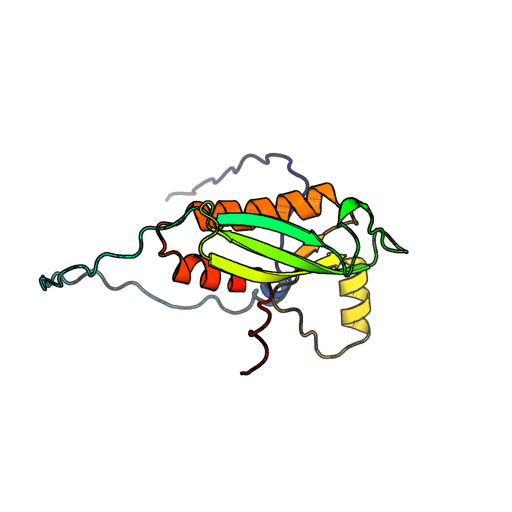 1
ATOM 710 C CA . LYS A 1 89 ? -13.384 5.080 11.643 1.00 92.38 89 LYS A CA 1
ATOM 711 C C . LYS A 1 89 ? -14.008 6.202 12.487 1.00 92.38 89 LYS A C 1
ATOM 713 O O . LYS A 1 89 ? -14.790 6.991 11.974 1.00 92.38 89 LYS A O 1
ATOM 718 N N . ASP A 1 90 ? -13.696 6.249 13.778 1.00 89.69 90 ASP A N 1
ATOM 719 C CA . ASP A 1 90 ? -14.118 7.309 14.698 1.00 89.69 90 ASP A CA 1
ATOM 720 C C . ASP A 1 90 ? -13.150 8.508 14.751 1.00 89.69 90 ASP A C 1
ATOM 722 O O . ASP A 1 90 ? -13.392 9.446 15.504 1.00 89.69 90 ASP A O 1
ATOM 726 N N . GLY A 1 91 ? -12.061 8.485 13.976 1.00 85.31 91 GLY A N 1
ATOM 727 C CA . GLY A 1 91 ? -11.091 9.575 13.848 1.00 85.31 91 GLY A CA 1
ATOM 728 C C . GLY A 1 91 ? -10.184 9.783 15.065 1.00 85.31 91 GLY A C 1
ATOM 729 O O . GLY A 1 91 ? -9.474 10.780 15.135 1.00 85.31 91 GLY A O 1
ATOM 730 N N . HIS A 1 92 ? -10.204 8.883 16.053 1.00 86.88 92 HIS A N 1
ATOM 731 C CA . HIS A 1 92 ? -9.431 9.063 17.287 1.00 86.88 92 HIS A CA 1
ATOM 732 C C . HIS A 1 92 ? -7.956 8.662 17.176 1.00 86.88 92 HIS A C 1
ATOM 734 O O . HIS A 1 92 ? -7.153 9.093 18.003 1.00 86.88 92 HIS A O 1
ATOM 740 N N . MET A 1 93 ? -7.595 7.819 16.210 1.00 90.50 93 MET A N 1
ATOM 741 C CA . MET A 1 93 ? -6.215 7.395 15.982 1.00 90.50 93 MET A CA 1
ATOM 742 C C . MET A 1 93 ? -5.923 7.343 14.488 1.00 90.50 93 MET A C 1
ATOM 744 O O . MET A 1 93 ? -6.715 6.775 13.741 1.00 90.50 93 MET A O 1
ATOM 748 N N . SER A 1 94 ? -4.762 7.857 14.092 1.00 92.94 94 SER A N 1
ATOM 749 C CA . SER A 1 94 ? -4.247 7.813 12.726 1.00 92.94 94 SER A CA 1
ATOM 750 C C . SER A 1 94 ? -2.789 7.365 12.714 1.00 92.94 94 SER A C 1
ATOM 752 O O . SER A 1 94 ? -2.072 7.476 13.715 1.00 92.94 94 SER A O 1
ATOM 754 N N . SER A 1 95 ? -2.347 6.818 11.588 1.00 93.06 95 SER A N 1
ATOM 755 C CA . SER A 1 95 ? -0.942 6.529 11.351 1.00 93.06 95 SER A CA 1
ATOM 756 C C . SER A 1 95 ? -0.593 6.669 9.877 1.00 93.06 95 SER A C 1
ATOM 758 O O . SER A 1 95 ? -1.419 6.404 9.001 1.00 93.06 95 SER A O 1
ATOM 760 N N . PHE A 1 96 ? 0.643 7.091 9.636 1.00 92.50 96 PHE A N 1
ATOM 761 C CA . PHE A 1 96 ? 1.210 7.284 8.315 1.00 92.50 96 PHE A CA 1
ATOM 762 C C . PHE A 1 96 ? 2.021 6.057 7.902 1.00 92.50 96 PHE A C 1
ATOM 764 O O . PHE A 1 96 ? 2.826 5.535 8.677 1.00 92.50 96 PHE A O 1
ATOM 771 N N . TYR A 1 97 ? 1.829 5.620 6.665 1.00 92.88 97 TYR A N 1
ATOM 772 C CA . TYR A 1 97 ? 2.572 4.535 6.046 1.00 92.88 97 TYR A CA 1
ATOM 773 C C . TYR A 1 97 ? 3.015 4.923 4.642 1.00 92.88 97 TYR A C 1
ATOM 775 O O . TYR A 1 97 ? 2.388 5.750 3.992 1.00 92.88 97 TYR A O 1
ATOM 783 N N . GLN A 1 98 ? 4.036 4.241 4.142 1.00 91.88 98 GLN A N 1
ATOM 784 C CA . GLN A 1 98 ? 4.404 4.234 2.739 1.00 91.88 98 GLN A CA 1
ATOM 785 C C . GLN A 1 98 ? 4.052 2.885 2.114 1.00 91.88 98 GLN A C 1
ATOM 787 O O . GLN A 1 98 ? 4.415 1.822 2.628 1.00 91.88 98 GLN A O 1
ATOM 792 N N . ALA A 1 99 ? 3.334 2.934 0.997 1.00 92.69 99 ALA A N 1
ATOM 793 C CA . ALA A 1 99 ? 3.031 1.781 0.164 1.00 92.69 99 ALA A CA 1
ATOM 794 C C . ALA A 1 99 ? 3.921 1.820 -1.079 1.00 92.69 99 ALA A C 1
ATOM 796 O O . ALA A 1 99 ? 3.751 2.682 -1.941 1.00 92.69 99 ALA A O 1
ATOM 797 N N . THR A 1 100 ? 4.877 0.896 -1.165 1.00 91.69 100 THR A N 1
ATOM 798 C CA . THR A 1 100 ? 5.843 0.850 -2.267 1.00 91.69 100 THR A CA 1
ATOM 799 C C . THR A 1 100 ? 5.423 -0.167 -3.317 1.00 91.69 100 THR A C 1
ATOM 801 O O . THR A 1 100 ? 5.203 -1.340 -3.009 1.00 91.69 100 THR A O 1
ATOM 804 N N . PHE A 1 101 ? 5.367 0.278 -4.568 1.00 92.00 101 PHE A N 1
ATOM 805 C CA . PHE A 1 101 ? 5.011 -0.519 -5.731 1.00 92.00 101 PHE A CA 1
ATOM 806 C C . PHE A 1 101 ? 6.142 -0.522 -6.745 1.00 92.00 101 PHE A C 1
ATOM 808 O O . PHE A 1 101 ? 6.787 0.502 -6.976 1.00 92.00 101 PHE A O 1
ATOM 815 N N . CYS A 1 102 ? 6.358 -1.659 -7.394 1.00 92.31 102 CYS A N 1
ATOM 816 C CA . CYS A 1 102 ? 7.257 -1.731 -8.533 1.00 92.31 102 CYS A CA 1
ATOM 817 C C . CYS A 1 102 ? 6.777 -2.714 -9.591 1.00 92.31 102 CYS A C 1
ATOM 819 O O . CYS A 1 102 ? 5.932 -3.574 -9.345 1.00 92.31 102 CYS A O 1
ATOM 821 N N . THR A 1 103 ? 7.361 -2.592 -10.774 1.00 93.06 103 THR A N 1
ATOM 822 C CA . THR A 1 103 ? 7.156 -3.554 -11.860 1.00 93.06 103 THR A CA 1
ATOM 823 C C . THR A 1 103 ? 8.206 -4.647 -11.853 1.00 93.06 103 THR A C 1
ATOM 825 O O . THR A 1 103 ? 9.339 -4.454 -11.404 1.00 93.06 103 THR A O 1
ATOM 828 N N . VAL A 1 104 ? 7.854 -5.801 -12.422 1.00 90.56 104 VAL A N 1
ATOM 829 C CA . VAL A 1 104 ? 8.805 -6.903 -12.635 1.00 90.56 104 VAL A CA 1
ATOM 830 C C . VAL A 1 104 ? 9.999 -6.450 -13.482 1.00 90.56 104 VAL A C 1
ATOM 832 O O . VAL A 1 104 ? 11.132 -6.849 -13.201 1.00 90.56 104 VAL A O 1
ATOM 835 N N . ASN A 1 105 ? 9.770 -5.607 -14.494 1.00 91.50 105 ASN A N 1
ATOM 836 C CA . ASN A 1 105 ? 10.838 -5.081 -15.345 1.00 91.50 105 ASN A CA 1
ATOM 837 C C . ASN A 1 105 ? 11.818 -4.228 -14.540 1.00 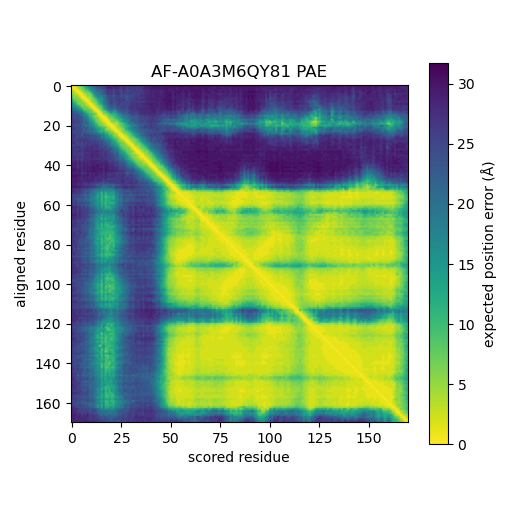91.50 105 ASN A C 1
ATOM 839 O O . ASN A 1 105 ? 13.022 -4.486 -14.608 1.00 91.50 105 ASN A O 1
ATOM 843 N N . TRP A 1 106 ? 11.304 -3.307 -13.718 1.00 91.38 106 TRP A N 1
ATOM 844 C CA . TRP A 1 106 ? 12.134 -2.466 -12.857 1.00 91.38 106 TRP A CA 1
ATOM 845 C C . TRP A 1 106 ? 12.954 -3.312 -11.886 1.00 91.38 106 TRP A C 1
ATOM 847 O O . TRP A 1 106 ? 14.177 -3.183 -11.799 1.00 91.38 106 TRP A O 1
ATOM 857 N N . LEU A 1 107 ? 12.295 -4.267 -11.225 1.00 87.81 107 LEU A N 1
ATOM 858 C CA . LEU A 1 107 ? 12.945 -5.183 -10.295 1.00 87.81 107 LEU A CA 1
ATOM 859 C C . LEU A 1 107 ? 14.061 -5.989 -10.976 1.00 87.81 107 LEU A C 1
ATOM 861 O O . LEU A 1 107 ? 15.138 -6.182 -10.414 1.00 87.81 107 LEU A O 1
ATOM 865 N N . THR A 1 108 ? 13.822 -6.440 -12.207 1.00 86.81 108 THR A N 1
ATOM 866 C CA . THR A 1 108 ? 14.796 -7.207 -12.991 1.00 86.81 108 THR A CA 1
ATOM 867 C C . THR A 1 108 ? 15.984 -6.354 -13.426 1.00 86.81 108 THR A C 1
ATOM 869 O O . THR A 1 108 ? 17.107 -6.863 -13.456 1.00 86.81 108 THR A O 1
ATOM 872 N N . SER A 1 109 ? 15.775 -5.081 -13.780 1.00 85.19 109 SER A N 1
ATOM 873 C CA . SER A 1 109 ? 16.891 -4.168 -14.047 1.00 85.19 109 SER A CA 1
ATOM 874 C C . SER A 1 109 ? 17.703 -3.897 -12.788 1.00 85.19 109 SER A C 1
ATOM 876 O O . SER A 1 109 ? 18.930 -3.937 -12.845 1.00 85.19 109 SER A O 1
ATOM 878 N N . GLU A 1 110 ? 17.044 -3.727 -11.645 1.00 84.88 110 GLU A N 1
ATOM 879 C CA . GLU A 1 110 ? 17.725 -3.397 -10.396 1.00 84.88 110 GLU A CA 1
ATOM 880 C C . GLU A 1 110 ? 18.552 -4.569 -9.858 1.00 84.88 110 GLU A C 1
ATOM 882 O O . GLU A 1 110 ? 19.710 -4.397 -9.480 1.00 84.88 11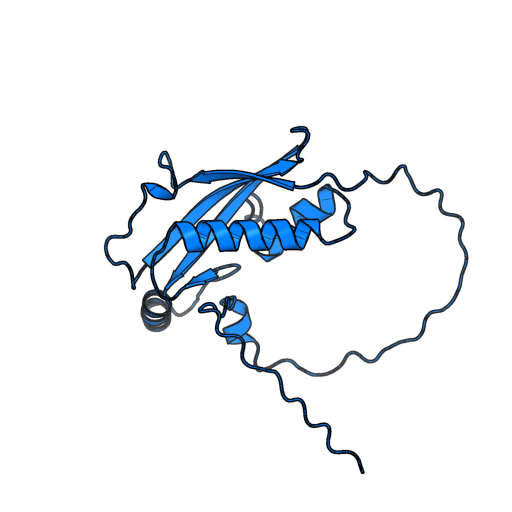0 GLU A O 1
ATOM 887 N N . LEU A 1 111 ? 18.018 -5.792 -9.947 1.00 79.62 111 LEU A N 1
ATOM 888 C CA . LEU A 1 111 ? 18.730 -7.038 -9.631 1.00 79.62 111 LEU A CA 1
ATOM 889 C C . LEU A 1 111 ? 20.030 -7.220 -10.425 1.00 79.62 111 LEU A C 1
ATOM 891 O O . LEU A 1 111 ? 20.956 -7.874 -9.951 1.00 79.62 111 LEU A O 1
ATOM 895 N N . LYS A 1 112 ? 20.093 -6.692 -11.651 1.00 78.56 112 LYS A N 1
ATOM 896 C CA . LYS A 1 112 ? 21.302 -6.755 -12.484 1.00 78.56 112 LYS A CA 1
ATOM 897 C C . LYS A 1 112 ? 22.332 -5.701 -12.085 1.00 78.56 112 LYS A C 1
ATOM 899 O O . LYS A 1 112 ? 23.516 -5.904 -12.338 1.00 78.56 112 LYS A O 1
ATOM 904 N N . ASN A 1 113 ? 21.880 -4.595 -11.498 1.00 72.12 113 ASN A N 1
ATOM 905 C CA . ASN A 1 113 ? 22.687 -3.402 -11.264 1.00 72.12 113 ASN A CA 1
ATOM 906 C C . ASN A 1 113 ? 23.161 -3.266 -9.808 1.00 72.12 113 ASN A C 1
ATOM 908 O O . ASN A 1 113 ? 24.181 -2.618 -9.574 1.00 72.12 113 ASN A O 1
ATOM 912 N N . ILE A 1 114 ? 22.479 -3.882 -8.834 1.00 66.94 114 ILE A N 1
ATOM 913 C CA . ILE A 1 114 ? 22.796 -3.747 -7.405 1.00 66.94 114 ILE A CA 1
ATOM 914 C C . ILE A 1 114 ? 22.929 -5.119 -6.727 1.00 66.94 114 ILE A C 1
ATOM 916 O O . ILE A 1 114 ? 22.062 -5.979 -6.832 1.00 66.94 114 ILE A O 1
ATOM 920 N N . ASN A 1 115 ? 24.010 -5.305 -5.957 1.00 57.00 115 ASN A N 1
ATOM 921 C CA . ASN A 1 115 ? 24.291 -6.528 -5.183 1.00 57.00 115 ASN A CA 1
ATOM 922 C C . ASN A 1 115 ? 23.451 -6.683 -3.896 1.00 57.00 115 ASN A C 1
ATOM 924 O O . ASN A 1 115 ? 23.597 -7.673 -3.183 1.00 57.00 115 ASN A O 1
ATOM 928 N N . SER A 1 116 ? 22.611 -5.707 -3.560 1.00 56.66 116 SER A N 1
ATOM 929 C CA . SER A 1 116 ? 21.801 -5.695 -2.343 1.00 56.66 116 SER A CA 1
ATOM 930 C C . SER A 1 116 ? 20.495 -4.972 -2.609 1.00 56.66 116 SER A C 1
ATOM 932 O O . SER A 1 116 ? 20.484 -3.788 -2.930 1.00 56.66 116 SER A O 1
ATOM 934 N N . LEU A 1 117 ? 19.396 -5.693 -2.444 1.00 59.28 117 LEU A N 1
ATOM 935 C CA . LEU A 1 117 ? 18.056 -5.160 -2.587 1.00 59.28 117 LEU A CA 1
ATOM 936 C C . LEU A 1 117 ? 17.422 -5.039 -1.210 1.00 59.28 117 LEU A C 1
ATOM 938 O O . LEU A 1 117 ? 17.069 -6.041 -0.589 1.00 59.28 117 LEU A O 1
ATOM 942 N N . PHE A 1 118 ? 17.244 -3.804 -0.755 1.00 59.12 118 PHE A N 1
ATOM 943 C CA . PHE A 1 118 ? 16.403 -3.492 0.397 1.00 59.12 118 PHE A CA 1
ATOM 944 C C . PHE A 1 118 ? 14.940 -3.423 -0.067 1.00 59.12 118 PHE A C 1
ATOM 946 O O . PHE A 1 118 ? 14.339 -2.360 -0.132 1.00 59.12 118 PHE A O 1
ATOM 953 N N . LEU A 1 119 ? 14.380 -4.572 -0.462 1.00 66.12 119 LEU A N 1
ATOM 954 C CA . LEU A 1 119 ? 13.000 -4.701 -0.962 1.00 66.12 119 LEU A CA 1
ATOM 955 C C . LEU A 1 119 ? 12.041 -5.216 0.112 1.00 66.12 119 LEU A C 1
ATOM 957 O O . LEU A 1 119 ? 11.178 -6.062 -0.147 1.00 66.12 119 LEU A O 1
ATOM 961 N N . SER A 1 120 ? 12.194 -4.753 1.348 1.00 67.75 120 SER A N 1
ATOM 962 C CA . SER A 1 120 ? 11.187 -5.064 2.352 1.00 67.75 120 SER A CA 1
ATOM 963 C C . SER A 1 120 ? 9.875 -4.392 1.956 1.00 67.75 120 SER A C 1
ATOM 965 O O . SER A 1 120 ? 9.846 -3.183 1.756 1.00 67.75 120 SER A O 1
ATOM 967 N N . ARG A 1 121 ? 8.792 -5.178 1.896 1.00 81.62 121 ARG A N 1
ATOM 968 C CA . ARG A 1 121 ? 7.409 -4.673 1.802 1.00 81.62 121 ARG A CA 1
ATOM 969 C C . ARG A 1 121 ? 7.095 -3.929 0.494 1.00 81.62 121 ARG A C 1
ATOM 971 O O . ARG A 1 121 ? 6.291 -3.007 0.472 1.00 81.62 121 ARG A O 1
ATOM 978 N N . VAL A 1 122 ? 7.705 -4.381 -0.604 1.00 87.94 122 VAL A N 1
ATOM 979 C CA . VAL A 1 122 ? 7.390 -3.915 -1.962 1.00 87.94 122 VAL A CA 1
ATOM 980 C C . VAL A 1 122 ? 6.337 -4.817 -2.602 1.00 87.94 122 VAL A C 1
ATOM 982 O O . VAL A 1 122 ? 6.470 -6.048 -2.587 1.00 87.94 122 VAL A O 1
ATOM 985 N N . ILE A 1 123 ? 5.308 -4.196 -3.175 1.00 90.69 123 ILE A N 1
ATOM 986 C CA . ILE A 1 123 ? 4.235 -4.847 -3.927 1.00 90.69 123 ILE A CA 1
ATOM 987 C C . ILE A 1 123 ? 4.601 -4.827 -5.412 1.00 90.69 123 ILE A C 1
ATOM 989 O O . ILE A 1 123 ? 4.861 -3.772 -5.987 1.00 90.69 123 ILE A O 1
ATOM 993 N N . VAL A 1 124 ? 4.629 -6.001 -6.041 1.00 90.94 124 VAL A N 1
ATOM 994 C CA . VAL A 1 124 ? 4.975 -6.128 -7.461 1.00 90.94 124 VAL A CA 1
ATOM 995 C C . VAL A 1 124 ? 3.707 -6.167 -8.312 1.00 90.94 124 VAL A C 1
ATOM 997 O O . VAL A 1 124 ? 2.818 -6.981 -8.054 1.00 90.94 124 VAL A O 1
ATOM 1000 N N . VAL A 1 125 ? 3.651 -5.317 -9.336 1.00 92.31 125 VAL A N 1
ATOM 1001 C CA . VAL A 1 125 ? 2.564 -5.232 -10.322 1.00 92.31 125 VAL A CA 1
ATOM 1002 C C . VAL A 1 125 ? 3.114 -5.344 -11.747 1.00 92.31 125 VAL A C 1
ATOM 1004 O O . VAL A 1 125 ? 4.307 -5.161 -11.974 1.00 92.31 125 VAL A O 1
ATOM 1007 N N . ASP A 1 126 ? 2.267 -5.663 -12.724 1.00 90.06 126 ASP A N 1
ATOM 1008 C CA . ASP A 1 126 ? 2.716 -5.799 -14.118 1.00 90.06 126 ASP A CA 1
ATOM 1009 C C . ASP A 1 126 ? 2.850 -4.437 -14.824 1.00 90.06 126 ASP A C 1
ATOM 1011 O O . ASP A 1 126 ? 3.758 -4.237 -15.628 1.00 90.06 126 ASP A O 1
ATOM 1015 N N . PHE A 1 127 ? 1.965 -3.490 -14.506 1.00 93.06 127 PHE A N 1
ATOM 1016 C CA . PHE A 1 127 ? 1.923 -2.139 -15.066 1.00 93.06 127 PHE A CA 1
ATOM 1017 C C . PHE A 1 127 ? 1.298 -1.163 -14.065 1.00 93.06 127 PHE A C 1
ATOM 1019 O O . PHE A 1 127 ? 0.665 -1.575 -13.091 1.00 93.06 127 PHE A O 1
ATOM 1026 N N . PHE A 1 128 ? 1.487 0.134 -14.299 1.00 93.31 128 PHE A N 1
ATOM 1027 C CA . PHE A 1 128 ? 0.884 1.169 -13.474 1.00 93.31 128 PHE A CA 1
ATOM 1028 C C . PHE A 1 128 ? -0.615 1.272 -13.753 1.00 93.31 128 PHE A C 1
ATOM 1030 O O . PHE A 1 128 ? -1.031 1.522 -14.884 1.00 93.31 128 PHE A O 1
ATOM 1037 N N . ASP A 1 129 ? -1.409 1.109 -12.701 1.00 92.25 129 ASP A N 1
ATOM 1038 C CA . ASP A 1 129 ? -2.850 1.317 -12.704 1.00 92.25 129 ASP A CA 1
ATOM 1039 C C . ASP A 1 129 ? -3.253 1.850 -11.327 1.00 92.25 129 ASP A C 1
ATOM 1041 O O . ASP A 1 129 ? -3.181 1.143 -10.316 1.00 92.25 129 ASP A O 1
ATOM 1045 N N . ALA A 1 130 ? -3.633 3.127 -11.286 1.00 92.19 130 ALA A N 1
ATOM 1046 C CA . ALA A 1 130 ? -3.960 3.816 -10.046 1.00 92.19 130 ALA A CA 1
ATOM 1047 C C . ALA A 1 130 ? -5.132 3.154 -9.304 1.00 92.19 130 ALA A C 1
ATOM 1049 O O . ALA A 1 130 ? -5.095 3.053 -8.078 1.00 92.19 130 ALA A O 1
ATOM 1050 N N . GLU A 1 131 ? -6.157 2.673 -10.011 1.00 92.12 131 GLU A N 1
ATOM 1051 C CA . GLU A 1 131 ? -7.317 2.051 -9.367 1.00 92.12 131 GLU A CA 1
ATOM 1052 C C . GLU A 1 131 ? -6.967 0.672 -8.805 1.00 92.12 131 GLU A C 1
ATOM 1054 O O . GLU A 1 131 ? -7.326 0.374 -7.664 1.00 92.12 131 GLU A O 1
ATOM 1059 N N . LEU A 1 132 ? -6.172 -0.126 -9.527 1.00 90.31 132 LEU A N 1
ATOM 1060 C CA . LEU A 1 132 ? -5.674 -1.398 -8.990 1.00 90.31 132 LEU A CA 1
ATOM 1061 C C . LEU A 1 132 ? -4.792 -1.195 -7.753 1.00 90.31 132 LEU A C 1
ATOM 1063 O O . LEU A 1 132 ? -4.916 -1.939 -6.781 1.00 90.31 132 LEU A O 1
ATOM 1067 N N . ILE A 1 133 ? -3.937 -0.170 -7.753 1.00 91.81 133 ILE A N 1
ATOM 1068 C CA . ILE A 1 133 ? -3.107 0.186 -6.594 1.00 91.81 133 ILE A CA 1
ATOM 1069 C C . ILE A 1 133 ? -3.986 0.559 -5.394 1.00 91.81 133 ILE A C 1
ATOM 1071 O O . ILE A 1 133 ? -3.773 0.046 -4.290 1.00 91.81 133 ILE A O 1
ATOM 1075 N N . LYS A 1 134 ? -5.011 1.403 -5.595 1.00 93.50 134 LYS A N 1
ATOM 1076 C CA . LYS A 1 134 ? -5.975 1.748 -4.534 1.00 93.50 134 LYS A CA 1
ATOM 1077 C C . LYS A 1 134 ? -6.656 0.503 -3.987 1.00 93.50 134 LYS A C 1
ATOM 1079 O O . LYS A 1 134 ? -6.800 0.368 -2.771 1.00 93.50 134 LYS A O 1
ATOM 1084 N N . ASP A 1 135 ? -7.101 -0.385 -4.865 1.00 93.38 135 ASP A N 1
ATOM 1085 C CA . ASP A 1 135 ? -7.826 -1.588 -4.476 1.00 93.38 135 ASP A CA 1
ATOM 1086 C C . ASP A 1 135 ? 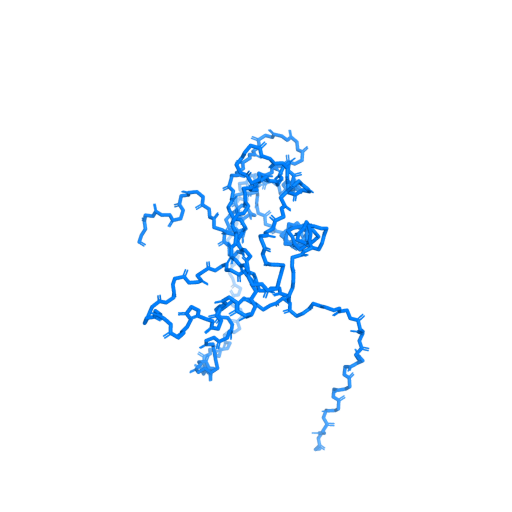-6.943 -2.584 -3.720 1.00 93.38 135 ASP A C 1
ATOM 1088 O O . ASP A 1 135 ? -7.409 -3.185 -2.749 1.00 93.38 135 ASP A O 1
ATOM 1092 N N . GLU A 1 136 ? -5.658 -2.684 -4.059 1.00 93.88 136 GLU A N 1
ATOM 1093 C CA . GLU A 1 136 ? -4.705 -3.501 -3.305 1.00 93.88 136 GLU A CA 1
ATOM 1094 C C . GLU A 1 136 ? -4.480 -2.944 -1.887 1.00 93.88 136 GLU A C 1
ATOM 1096 O O . GLU A 1 136 ? -4.553 -3.686 -0.903 1.00 93.88 136 GLU A O 1
ATOM 1101 N N . ILE A 1 137 ? -4.313 -1.624 -1.736 1.00 94.56 137 ILE A N 1
ATOM 1102 C CA . ILE A 1 137 ? -4.183 -0.989 -0.410 1.00 94.56 137 ILE A CA 1
ATOM 1103 C C . ILE A 1 137 ? -5.472 -1.189 0.408 1.00 94.56 137 ILE A C 1
ATOM 1105 O O . ILE A 1 137 ? -5.415 -1.571 1.582 1.00 94.56 137 ILE A O 1
ATOM 1109 N N . LYS A 1 138 ? -6.651 -1.013 -0.209 1.00 95.56 138 LYS A N 1
ATOM 1110 C CA . LYS A 1 138 ? -7.948 -1.315 0.428 1.00 95.56 138 LYS A CA 1
ATOM 1111 C C . LYS A 1 138 ? -8.034 -2.777 0.854 1.00 95.56 138 LYS A C 1
ATOM 1113 O O . LYS A 1 138 ? -8.511 -3.057 1.952 1.00 95.56 138 LYS A O 1
ATOM 1118 N N . SER A 1 139 ? -7.578 -3.707 0.017 1.00 95.25 139 SER A N 1
ATOM 1119 C CA . SER A 1 139 ? -7.562 -5.142 0.310 1.00 95.25 139 SER A CA 1
ATOM 1120 C C . SER A 1 139 ? -6.725 -5.450 1.555 1.00 95.25 139 SER A C 1
ATOM 1122 O O . SER A 1 139 ? -7.193 -6.156 2.453 1.00 95.25 139 SER A O 1
ATOM 1124 N N . ILE A 1 140 ? -5.542 -4.839 1.680 1.00 94.69 140 ILE A N 1
ATOM 1125 C CA . ILE A 1 140 ? -4.686 -4.954 2.871 1.00 94.69 140 ILE A CA 1
ATOM 1126 C C . ILE A 1 140 ? -5.426 -4.462 4.122 1.00 94.69 140 ILE A C 1
ATOM 1128 O O . ILE A 1 140 ? -5.496 -5.184 5.120 1.00 94.69 140 ILE A O 1
ATOM 1132 N N . VAL A 1 141 ? -6.025 -3.268 4.075 1.00 95.25 141 VAL A N 1
ATOM 1133 C CA . VAL A 1 141 ? -6.768 -2.705 5.218 1.00 95.25 141 VAL A CA 1
ATOM 1134 C C . VAL A 1 141 ? -7.981 -3.567 5.577 1.00 95.25 141 VAL A C 1
ATOM 1136 O O . VAL A 1 141 ? -8.206 -3.855 6.752 1.00 95.25 141 VAL A O 1
ATOM 1139 N N . ASN A 1 142 ? -8.725 -4.055 4.584 1.00 95.06 142 ASN A N 1
ATOM 1140 C CA . ASN A 1 142 ? -9.867 -4.948 4.785 1.00 95.06 142 ASN A CA 1
ATOM 1141 C C . ASN A 1 142 ? -9.453 -6.279 5.419 1.00 95.06 142 ASN A C 1
ATOM 1143 O O . ASN A 1 142 ? -10.132 -6.780 6.317 1.00 95.06 142 ASN A O 1
ATOM 1147 N N . LYS A 1 143 ? -8.310 -6.831 5.004 1.00 93.50 143 LYS A N 1
ATOM 1148 C CA . LYS A 1 143 ? -7.733 -8.030 5.610 1.00 93.50 143 LYS A CA 1
ATOM 1149 C C . LYS A 1 143 ? -7.389 -7.792 7.077 1.00 93.50 143 LYS A C 1
ATOM 1151 O O . LYS A 1 143 ? -7.753 -8.619 7.908 1.00 93.50 143 LYS A O 1
ATOM 1156 N N . ILE A 1 144 ? -6.768 -6.660 7.418 1.00 93.94 144 ILE A N 1
ATOM 1157 C CA . ILE A 1 144 ? -6.512 -6.303 8.821 1.00 93.94 144 ILE A CA 1
ATOM 1158 C C . ILE A 1 144 ? -7.820 -6.151 9.602 1.00 93.94 144 ILE A C 1
ATOM 1160 O O . ILE A 1 144 ? -7.936 -6.723 10.682 1.00 93.94 144 ILE A O 1
ATOM 1164 N N . ASN A 1 145 ? -8.816 -5.468 9.031 1.00 93.12 145 ASN A N 1
ATOM 1165 C CA . ASN A 1 145 ? -10.147 -5.300 9.622 1.00 93.12 145 ASN A CA 1
ATOM 1166 C C . ASN A 1 145 ? -10.876 -6.625 9.900 1.00 93.12 145 ASN A C 1
ATOM 1168 O O . ASN A 1 145 ? -11.751 -6.669 10.760 1.00 93.12 145 ASN A O 1
ATOM 1172 N N . SER A 1 146 ? -10.531 -7.699 9.184 1.00 92.38 146 SER A N 1
ATOM 1173 C CA . SER A 1 146 ? -11.123 -9.025 9.390 1.00 92.38 146 SER A CA 1
ATOM 1174 C C . SER A 1 146 ? -10.568 -9.780 10.605 1.00 92.38 146 SER A C 1
ATOM 1176 O O . SER A 1 146 ? -11.158 -10.776 11.024 1.00 92.38 146 SER A O 1
ATOM 1178 N N . TYR A 1 147 ? -9.445 -9.334 11.178 1.00 89.38 147 TYR A N 1
ATOM 1179 C CA . TYR A 1 147 ? -8.827 -9.978 12.333 1.00 89.38 147 TYR A CA 1
ATOM 1180 C C . TYR A 1 147 ? -9.364 -9.412 13.651 1.00 89.38 147 TYR A C 1
ATOM 1182 O O . TYR A 1 147 ? -9.509 -8.206 13.800 1.00 89.38 147 TYR A O 1
ATOM 1190 N N . GLU A 1 148 ? -9.577 -10.266 14.655 1.00 86.75 148 GLU A N 1
ATOM 1191 C CA . GLU A 1 148 ? -9.939 -9.837 16.015 1.00 86.75 148 GLU A CA 1
ATOM 1192 C C . GLU A 1 148 ? -8.707 -9.318 16.786 1.00 86.75 148 GLU A C 1
ATOM 1194 O O . GLU A 1 148 ? -8.197 -9.971 17.697 1.00 86.75 148 GLU A O 1
ATOM 1199 N N . LEU A 1 149 ? -8.195 -8.151 16.393 1.00 87.88 149 LEU A N 1
ATOM 1200 C CA . LEU A 1 149 ? -7.020 -7.505 16.991 1.0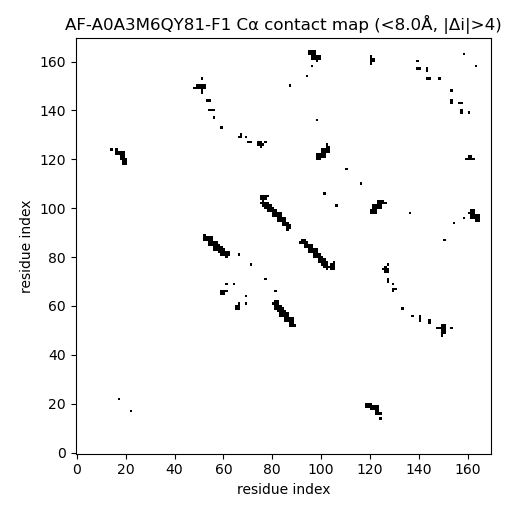0 87.88 149 LEU A CA 1
ATOM 1201 C C . LEU A 1 149 ? -7.416 -6.258 17.784 1.00 87.88 149 LEU A C 1
ATOM 1203 O O . LEU A 1 149 ? -8.414 -5.612 17.485 1.00 87.88 149 LEU A O 1
ATOM 1207 N N . SER A 1 150 ? -6.609 -5.845 18.760 1.00 90.88 150 SER A N 1
ATOM 1208 C CA . SER A 1 150 ? -6.743 -4.483 19.294 1.00 90.88 150 SER A CA 1
ATOM 1209 C C . SER A 1 150 ? -6.388 -3.437 18.227 1.00 90.88 150 SER A C 1
ATOM 1211 O O . SER A 1 150 ? -5.673 -3.717 17.259 1.00 90.88 150 SER A O 1
ATOM 1213 N N . THR A 1 151 ? -6.832 -2.192 18.413 1.00 90.00 151 THR A N 1
ATOM 1214 C CA . THR A 1 151 ? -6.501 -1.083 17.497 1.00 90.00 151 THR A CA 1
ATOM 1215 C C . THR A 1 151 ? -4.986 -0.933 17.309 1.00 90.00 151 THR A C 1
ATOM 1217 O O . THR A 1 151 ? -4.493 -0.838 16.186 1.00 90.00 151 THR A O 1
ATOM 1220 N N . LYS A 1 152 ? -4.216 -1.007 18.401 1.00 89.31 152 LYS A N 1
ATOM 1221 C CA . LYS A 1 152 ? -2.749 -0.922 18.359 1.00 89.31 152 LYS A CA 1
ATOM 1222 C C . LYS A 1 152 ? -2.111 -2.087 17.595 1.00 89.31 152 LYS A C 1
ATOM 1224 O O . LYS A 1 152 ? -1.169 -1.884 16.832 1.00 89.31 152 LYS A O 1
ATOM 1229 N N . GLU A 1 153 ? -2.607 -3.306 17.790 1.00 90.62 153 GLU A N 1
ATOM 1230 C CA . GLU A 1 153 ? -2.132 -4.482 17.049 1.00 90.62 153 GLU A CA 1
ATOM 1231 C C . GLU A 1 153 ? -2.500 -4.423 15.566 1.00 90.62 153 GLU A C 1
ATOM 1233 O O . GLU A 1 153 ? -1.745 -4.932 14.737 1.00 90.62 153 GLU A O 1
ATOM 1238 N N . SER A 1 154 ? -3.614 -3.775 15.226 1.00 91.75 154 SER A N 1
ATOM 1239 C CA . SER A 1 154 ? -4.044 -3.560 13.843 1.00 91.75 154 SER A CA 1
ATOM 1240 C C . SER A 1 154 ? -3.067 -2.637 13.110 1.00 91.75 154 SER A C 1
ATOM 1242 O O . SER A 1 154 ? -2.521 -3.032 12.080 1.00 91.75 154 SER A O 1
ATOM 1244 N N . PHE A 1 155 ? -2.730 -1.481 13.697 1.00 91.69 155 PHE A N 1
ATOM 1245 C CA . PHE A 1 155 ? -1.695 -0.585 13.162 1.00 91.69 155 PHE A CA 1
ATOM 1246 C C . PHE A 1 155 ? -0.324 -1.267 13.065 1.00 91.69 155 PHE A C 1
ATOM 1248 O O . PHE A 1 155 ? 0.339 -1.208 12.033 1.00 91.69 155 PHE A O 1
ATOM 1255 N N . ARG A 1 156 ? 0.086 -2.022 14.091 1.00 90.38 156 ARG A N 1
ATOM 1256 C CA . ARG A 1 156 ? 1.338 -2.793 14.020 1.00 90.38 156 ARG A CA 1
ATOM 1257 C C . ARG A 1 156 ? 1.315 -3.865 12.924 1.00 90.38 156 ARG A C 1
ATOM 1259 O O . ARG A 1 156 ? 2.353 -4.205 12.364 1.00 90.38 156 ARG A O 1
ATOM 1266 N N . SER A 1 157 ? 0.151 -4.443 12.637 1.00 91.19 157 SER A N 1
ATOM 1267 C CA . SER A 1 157 ? 0.014 -5.474 11.605 1.00 91.19 157 SER A CA 1
ATOM 1268 C C . SER A 1 157 ? 0.056 -4.898 10.192 1.00 91.19 157 SER A C 1
ATOM 1270 O O . SER A 1 157 ? 0.528 -5.594 9.296 1.00 91.19 157 SER A O 1
ATOM 1272 N N . LEU A 1 158 ? -0.356 -3.641 9.995 1.00 91.69 158 LEU A N 1
ATOM 1273 C CA . LEU A 1 158 ? -0.180 -2.927 8.725 1.00 91.69 158 LEU A CA 1
ATOM 1274 C C . LEU A 1 158 ? 1.299 -2.791 8.349 1.00 91.69 158 LEU A C 1
ATOM 1276 O O . LEU A 1 158 ? 1.635 -2.974 7.181 1.00 91.69 158 LEU A O 1
ATOM 1280 N N . SER A 1 159 ? 2.193 -2.632 9.331 1.00 89.19 159 SER A N 1
ATOM 1281 C CA . SER A 1 159 ? 3.645 -2.628 9.108 1.00 89.19 159 SER A CA 1
ATOM 1282 C C . SER A 1 159 ? 4.185 -3.950 8.543 1.00 89.19 159 SER A C 1
ATOM 1284 O O . SER A 1 159 ? 5.342 -4.043 8.185 1.00 89.19 159 SER A O 1
ATOM 1286 N N . LYS A 1 160 ? 3.408 -5.031 8.428 1.00 86.62 160 LYS A N 1
ATOM 1287 C CA . LYS A 1 160 ? 3.880 -6.226 7.695 1.00 86.62 160 LYS A CA 1
ATOM 1288 C C . LYS A 1 160 ? 3.809 -6.048 6.178 1.00 86.62 160 LYS A C 1
ATOM 1290 O O . LYS A 1 160 ? 4.466 -6.788 5.453 1.00 86.62 160 LYS A O 1
ATOM 1295 N N . PHE A 1 161 ? 2.994 -5.103 5.726 1.00 88.38 161 PHE A N 1
ATOM 1296 C CA . PHE A 1 161 ? 2.649 -4.889 4.325 1.00 88.38 161 PHE A CA 1
ATOM 1297 C C . PHE A 1 161 ? 3.106 -3.528 3.818 1.00 88.38 161 PHE A C 1
ATOM 1299 O O . PHE A 1 161 ? 3.462 -3.412 2.654 1.00 88.38 161 PHE A O 1
ATOM 1306 N N . LEU A 1 162 ? 3.092 -2.528 4.695 1.00 90.00 162 LEU A N 1
ATOM 1307 C CA . LEU A 1 162 ? 3.456 -1.151 4.406 1.00 90.00 162 LEU A CA 1
ATOM 1308 C C . LEU A 1 162 ? 4.677 -0.763 5.246 1.00 90.00 162 LEU A C 1
ATOM 1310 O O . LEU A 1 162 ? 4.920 -1.335 6.316 1.00 90.00 162 LEU A O 1
ATOM 1314 N N . THR A 1 163 ? 5.451 0.203 4.779 1.00 84.06 163 THR A N 1
ATOM 1315 C CA . THR A 1 163 ? 6.576 0.754 5.541 1.00 84.06 163 THR A CA 1
ATOM 1316 C C . THR A 1 163 ? 6.046 1.834 6.469 1.00 84.06 163 THR A C 1
ATOM 1318 O O . THR A 1 163 ? 5.354 2.743 6.027 1.00 84.06 163 THR A O 1
ATOM 1321 N N . TRP A 1 164 ? 6.287 1.715 7.770 1.00 75.25 164 TRP A N 1
ATOM 1322 C CA . TRP A 1 164 ? 5.862 2.734 8.725 1.00 75.25 164 TRP A CA 1
ATOM 1323 C C . TRP A 1 164 ? 6.909 3.852 8.793 1.00 75.25 164 TRP A C 1
ATOM 1325 O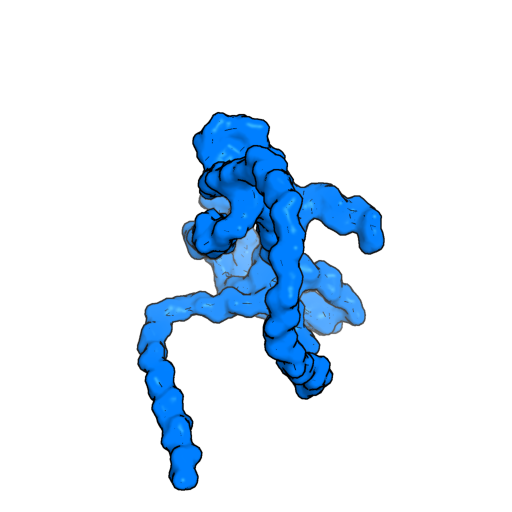 O . TRP A 1 164 ? 8.097 3.553 8.736 1.00 75.25 164 TRP A O 1
ATOM 1335 N N . GLU A 1 165 ? 6.490 5.111 8.974 1.00 57.31 165 GLU A N 1
ATOM 1336 C CA . GLU A 1 165 ? 7.386 6.287 9.123 1.00 57.31 165 GLU A CA 1
ATOM 1337 C C . GLU A 1 165 ? 8.508 6.084 10.157 1.00 57.31 165 GLU A C 1
ATOM 1339 O O . GLU A 1 165 ? 9.574 6.678 10.040 1.00 57.31 165 GLU A O 1
ATOM 1344 N N . PHE A 1 166 ? 8.286 5.222 11.152 1.00 57.84 166 PHE A N 1
ATOM 1345 C CA . PHE A 1 166 ? 9.241 4.942 12.226 1.00 57.84 166 PHE A CA 1
ATOM 1346 C C . PHE A 1 166 ? 9.828 3.521 12.178 1.00 57.84 166 PHE A C 1
ATOM 1348 O O . PHE A 1 166 ? 10.378 3.061 13.180 1.00 57.84 166 PHE A O 1
ATOM 1355 N N . ASP A 1 167 ? 9.693 2.790 11.063 1.00 55.19 167 ASP A N 1
ATOM 1356 C CA . ASP A 1 167 ? 10.438 1.531 10.869 1.00 55.19 167 ASP A CA 1
ATOM 1357 C C . ASP A 1 167 ? 11.944 1.773 10.627 1.00 55.19 167 ASP A C 1
ATOM 1359 O O . ASP A 1 167 ? 12.734 0.835 10.728 1.00 55.19 167 ASP A O 1
ATOM 1363 N N . ASP A 1 168 ? 12.363 3.024 10.421 1.00 43.34 168 ASP A N 1
ATOM 1364 C CA . ASP A 1 168 ? 13.766 3.429 10.437 1.00 43.34 168 ASP A CA 1
ATOM 1365 C C . ASP A 1 168 ? 14.217 3.688 11.881 1.00 43.34 168 ASP A C 1
ATOM 1367 O O . ASP A 1 168 ? 14.113 4.817 12.349 1.00 43.34 168 ASP A O 1
ATOM 1371 N N . LEU A 1 169 ? 14.663 2.646 12.604 1.00 34.75 169 LEU A N 1
ATOM 1372 C CA . LEU A 1 169 ? 15.617 2.699 13.740 1.00 34.75 169 LEU A CA 1
ATOM 1373 C C . LEU A 1 169 ? 15.801 1.316 14.423 1.00 34.75 169 LEU A C 1
ATOM 1375 O O . LEU A 1 169 ? 15.736 1.225 15.649 1.00 34.75 169 LEU A O 1
ATOM 1379 N N . ILE A 1 170 ? 16.058 0.228 13.679 1.00 35.19 170 ILE A N 1
ATOM 1380 C CA . ILE A 1 170 ? 16.809 -0.942 14.203 1.00 35.19 170 ILE A CA 1
ATOM 1381 C C . ILE A 1 170 ? 17.717 -1.508 13.114 1.00 35.19 170 ILE A C 1
ATOM 1383 O O . ILE A 1 170 ? 17.188 -1.861 12.040 1.00 35.19 170 ILE A O 1
#

Solvent-accessible surface area (backbone atoms only — not comparable to full-atom values): 10743 Å² total; per-residue (Å²): 139,86,78,86,80,83,79,76,81,86,74,93,64,102,67,77,81,46,48,55,62,62,78,71,53,95,79,77,89,80,86,84,82,87,80,83,88,79,91,72,94,71,94,67,80,75,64,87,65,62,68,58,54,55,68,41,78,76,48,56,25,49,89,95,40,48,45,85,73,64,73,68,98,42,51,52,51,38,73,51,64,30,46,33,36,39,25,29,74,85,70,84,47,74,49,61,30,35,47,32,39,31,13,61,54,34,53,54,54,47,63,76,74,45,100,69,80,91,48,79,45,31,42,46,42,76,54,75,48,58,66,61,53,50,50,51,56,49,49,53,52,51,56,51,59,71,50,100,41,39,47,69,55,42,60,60,53,47,50,72,57,25,45,40,83,74,68,79,81,126

InterPro domains:
  IPR028964 Immunity protein 8 [PF15586] (57-168)